Protein AF-A0A6V7M2D6-F1 (afdb_monomer_lite)

pLDDT: mean 86.63, std 11.16, range [48.78, 97.5]

Foldseek 3Di:
DDDDDDPPDDCDPCQVVADWDWDADPVGDIDIDGDDDDDDDDDDDDDDDDDDDPDDDDDDDDQADPDDDDPDPVVCVVDVVVSVVVCVVNVND

Organism: NCBI:txid1563983

InterPro domains:
  IPR045318 Histone-lysine N-methyltransferase EZH1/2-like [PTHR45747] (20-86)

Structure (mmCIF, N/CA/C/O backbone):
data_AF-A0A6V7M2D6-F1
#
_entry.id   AF-A0A6V7M2D6-F1
#
loop_
_atom_site.group_PDB
_atom_site.id
_atom_site.type_symbol
_atom_site.label_atom_id
_atom_site.label_alt_id
_atom_site.label_comp_id
_atom_site.label_asym_id
_atom_site.label_entity_id
_atom_site.label_seq_id
_atom_site.pdbx_PDB_ins_code
_atom_site.Cartn_x
_atom_site.Cartn_y
_atom_site.Cartn_z
_atom_site.occupancy
_atom_site.B_iso_or_equiv
_atom_site.auth_seq_id
_atom_site.auth_comp_id
_atom_site.auth_asym_id
_atom_site.auth_atom_id
_atom_site.pdbx_PDB_model_num
ATOM 1 N N . GLY A 1 1 ? -11.879 4.598 -37.742 1.00 48.78 1 GLY A N 1
ATOM 2 C CA . GLY A 1 1 ? -10.406 4.545 -37.659 1.00 48.78 1 GLY A CA 1
ATOM 3 C C . GLY A 1 1 ? -10.010 4.302 -36.219 1.00 48.78 1 GLY A C 1
ATOM 4 O O . GLY A 1 1 ? -10.680 4.839 -35.348 1.00 48.78 1 GLY A O 1
ATOM 5 N N . LYS A 1 2 ? -8.995 3.469 -35.955 1.00 58.28 2 LYS A N 1
ATOM 6 C CA . LYS A 1 2 ? -8.457 3.279 -34.596 1.00 58.28 2 LYS A CA 1
ATOM 7 C C . LYS A 1 2 ? -7.855 4.604 -34.117 1.00 58.28 2 LYS A C 1
ATOM 9 O O . LYS A 1 2 ? -7.050 5.190 -34.834 1.00 58.28 2 LYS A O 1
ATOM 14 N N . ALA A 1 3 ? -8.253 5.071 -32.936 1.00 59.03 3 ALA A N 1
ATOM 15 C CA . ALA A 1 3 ? -7.583 6.188 -32.287 1.00 59.03 3 ALA A CA 1
ATOM 16 C C . ALA A 1 3 ? -6.169 5.731 -31.908 1.00 59.03 3 ALA A C 1
ATOM 18 O O . ALA A 1 3 ? -6.009 4.822 -31.097 1.00 59.03 3 ALA A O 1
ATOM 19 N N . MET A 1 4 ? -5.158 6.321 -32.540 1.00 57.62 4 MET A N 1
ATOM 20 C CA . MET A 1 4 ? -3.765 6.158 -32.141 1.00 57.62 4 MET A CA 1
ATOM 21 C C . MET A 1 4 ? -3.325 7.437 -31.449 1.00 57.62 4 MET A C 1
ATOM 23 O O . MET A 1 4 ? -3.409 8.523 -32.021 1.00 57.62 4 MET A O 1
ATOM 27 N N . TRP A 1 5 ? -2.873 7.301 -30.208 1.00 68.75 5 TRP A N 1
ATOM 28 C CA . TRP A 1 5 ? -2.173 8.375 -29.529 1.00 68.75 5 TRP A CA 1
ATOM 29 C C . TRP A 1 5 ? -0.757 8.464 -30.110 1.00 68.75 5 TRP A C 1
ATOM 31 O O . TRP A 1 5 ? 0.008 7.505 -30.041 1.00 68.75 5 TRP A O 1
ATOM 41 N N . LEU A 1 6 ? -0.423 9.600 -30.723 1.00 60.28 6 LEU A N 1
ATOM 42 C CA . LEU A 1 6 ? 0.930 9.901 -31.183 1.00 60.28 6 LEU A CA 1
ATOM 43 C C . LEU A 1 6 ? 1.681 10.563 -30.033 1.00 60.28 6 LEU A C 1
ATOM 45 O O . LEU A 1 6 ? 1.439 11.725 -29.706 1.00 60.28 6 LEU A O 1
ATOM 49 N N . ALA A 1 7 ? 2.593 9.808 -29.427 1.00 61.22 7 ALA A N 1
ATOM 50 C CA . ALA A 1 7 ? 3.550 10.328 -28.468 1.00 61.22 7 ALA A CA 1
ATOM 51 C C . ALA A 1 7 ? 4.466 11.339 -29.174 1.00 61.22 7 ALA A C 1
ATOM 53 O O . ALA A 1 7 ? 5.498 10.968 -29.730 1.00 61.22 7 ALA A O 1
ATOM 54 N N . MET A 1 8 ? 4.105 12.620 -29.188 1.00 56.66 8 MET A N 1
ATOM 55 C CA . MET A 1 8 ? 5.063 13.676 -29.509 1.00 56.66 8 MET A CA 1
ATOM 56 C C . MET A 1 8 ? 6.045 13.772 -28.339 1.00 56.66 8 MET A C 1
ATOM 58 O O . MET A 1 8 ? 5.801 14.468 -27.357 1.00 56.66 8 MET A O 1
ATOM 62 N N . GLN A 1 9 ? 7.128 13.004 -28.409 1.00 61.88 9 GLN A N 1
ATOM 63 C CA . GLN A 1 9 ? 8.283 13.168 -27.539 1.00 61.88 9 GLN A CA 1
ATOM 64 C C . GLN A 1 9 ? 9.472 13.559 -28.407 1.00 61.88 9 GLN A C 1
ATOM 66 O O . GLN A 1 9 ? 9.838 12.826 -29.324 1.00 61.88 9 GLN A O 1
ATOM 71 N N . ASP A 1 10 ? 10.076 14.708 -28.104 1.00 69.50 10 ASP A N 1
ATOM 72 C CA . ASP A 1 10 ? 11.405 15.037 -28.608 1.00 69.50 10 ASP A CA 1
ATOM 73 C C . ASP A 1 10 ? 12.354 13.895 -28.243 1.00 69.50 10 ASP A C 1
ATOM 75 O O . ASP A 1 10 ? 12.511 13.548 -27.068 1.00 69.50 10 ASP A O 1
ATOM 79 N N . ILE A 1 11 ? 12.952 13.281 -29.263 1.00 73.19 11 ILE A N 1
ATOM 80 C CA . ILE A 1 11 ? 13.876 12.163 -29.090 1.00 73.19 11 ILE A CA 1
ATOM 81 C C . ILE A 1 11 ? 15.150 12.721 -28.442 1.00 73.19 11 ILE A C 1
ATOM 83 O O . ILE A 1 11 ? 15.823 13.556 -29.055 1.00 73.19 11 ILE A O 1
ATOM 87 N N . PRO A 1 12 ? 15.524 12.285 -27.226 1.00 80.06 12 PRO A N 1
ATOM 88 C CA . PRO A 1 12 ? 16.732 12.783 -26.585 1.00 80.06 12 PRO A CA 1
ATOM 89 C C . PRO A 1 12 ? 17.973 12.420 -27.407 1.00 80.06 12 PRO A C 1
ATOM 91 O O . PRO A 1 12 ? 18.088 11.302 -27.905 1.00 80.06 12 PRO A O 1
ATOM 94 N N . ALA A 1 13 ? 18.960 13.317 -27.489 1.00 85.31 13 ALA A N 1
ATOM 95 C CA . ALA A 1 13 ? 20.203 13.058 -28.232 1.00 85.31 13 ALA A CA 1
ATOM 96 C C . ALA A 1 13 ? 20.962 11.802 -27.748 1.00 85.31 13 ALA A C 1
ATOM 98 O O . ALA A 1 13 ? 21.709 11.187 -28.501 1.00 85.31 13 ALA A O 1
ATOM 99 N N . HIS A 1 14 ? 20.746 11.404 -26.492 1.00 87.06 14 HIS A N 1
ATOM 100 C CA . HIS A 1 14 ? 21.363 10.243 -25.853 1.00 87.06 14 HIS A CA 1
ATOM 101 C C . HIS A 1 14 ? 20.468 8.989 -25.873 1.00 87.06 14 HIS A C 1
ATOM 103 O O . HIS A 1 14 ? 20.728 8.034 -25.147 1.00 87.06 14 HIS A O 1
ATOM 109 N N . VAL A 1 15 ? 19.414 8.952 -26.698 1.00 87.44 15 VAL A N 1
ATOM 110 C CA . VAL A 1 15 ? 18.446 7.839 -26.744 1.00 87.44 15 VAL A CA 1
ATOM 111 C C . VAL A 1 15 ? 19.087 6.460 -26.949 1.00 87.44 15 VAL A C 1
ATOM 113 O O . VAL A 1 15 ? 18.565 5.460 -26.461 1.00 87.44 15 VAL A O 1
ATOM 116 N N . SER A 1 16 ? 20.236 6.393 -27.627 1.00 86.19 16 SER A N 1
ATOM 117 C CA . SER A 1 16 ? 20.965 5.147 -27.888 1.00 86.19 16 SER A CA 1
ATOM 118 C C . SER A 1 16 ? 21.546 4.495 -26.631 1.00 86.19 16 SER A C 1
ATOM 120 O O . SER A 1 16 ? 21.717 3.278 -26.624 1.00 86.19 16 SER A O 1
ATOM 122 N N . CYS A 1 17 ? 21.829 5.269 -25.578 1.00 86.75 17 CYS A N 1
ATOM 123 C CA . CYS A 1 17 ? 22.337 4.757 -24.303 1.00 86.75 17 CYS A CA 1
ATOM 124 C C . CYS A 1 17 ? 21.267 4.690 -23.203 1.00 86.75 17 CYS A C 1
ATOM 126 O O . CYS A 1 17 ? 21.552 4.229 -22.098 1.00 86.75 17 CYS A O 1
ATOM 128 N N . MET A 1 18 ? 20.036 5.127 -23.485 1.00 92.38 18 MET A N 1
ATOM 129 C CA . MET A 1 18 ? 18.930 5.023 -22.537 1.00 92.38 18 MET A CA 1
ATOM 130 C C . MET A 1 18 ? 18.494 3.566 -22.367 1.00 92.38 18 MET A C 1
ATOM 132 O O . MET A 1 18 ? 18.445 2.791 -23.324 1.00 92.38 18 MET A O 1
ATOM 136 N N . LYS A 1 19 ? 18.096 3.207 -21.141 1.00 93.62 19 LYS A N 1
ATOM 137 C CA . LYS A 1 19 ? 17.377 1.954 -20.886 1.00 93.62 19 LYS A CA 1
ATOM 138 C C . LYS A 1 19 ? 16.105 1.927 -21.739 1.00 93.62 19 LYS A C 1
ATOM 140 O O . LYS A 1 19 ? 15.444 2.955 -21.872 1.00 93.62 19 LYS A O 1
ATOM 145 N N . LYS A 1 20 ? 15.750 0.766 -22.286 1.00 93.19 20 LYS A N 1
ATOM 146 C CA . LYS A 1 20 ? 14.510 0.566 -23.046 1.00 93.19 20 LYS A CA 1
ATOM 147 C C . LYS A 1 20 ? 13.509 -0.258 -22.240 1.00 93.19 20 LYS A C 1
ATOM 149 O O . LYS A 1 20 ? 13.906 -1.132 -21.470 1.00 93.19 20 LYS A O 1
ATOM 154 N N . ALA A 1 21 ? 12.232 0.065 -22.387 1.00 94.06 21 ALA A N 1
ATOM 155 C CA . ALA A 1 21 ? 11.114 -0.762 -21.969 1.00 94.06 21 ALA A CA 1
ATOM 156 C C . ALA A 1 21 ? 10.602 -1.515 -23.194 1.00 94.06 21 ALA A C 1
ATOM 158 O O . ALA A 1 21 ? 10.464 -0.925 -24.266 1.00 94.06 21 ALA A O 1
ATOM 159 N N . GLU A 1 22 ? 10.324 -2.801 -23.018 1.00 95.62 22 GLU A N 1
ATOM 160 C CA . GLU A 1 22 ? 9.816 -3.673 -24.070 1.00 95.62 22 GLU A CA 1
ATOM 161 C C . GLU A 1 22 ? 8.457 -4.224 -23.663 1.00 95.62 22 GLU A C 1
ATOM 163 O O . GLU A 1 22 ? 8.244 -4.598 -22.508 1.00 95.62 22 GLU A O 1
ATOM 168 N N . VAL A 1 23 ? 7.533 -4.238 -24.617 1.00 95.25 23 VAL A N 1
ATOM 169 C CA . VAL A 1 23 ? 6.196 -4.800 -24.454 1.00 95.25 23 VAL A CA 1
ATOM 170 C C . VAL A 1 23 ? 5.962 -5.764 -25.601 1.00 95.25 23 VAL A C 1
ATOM 172 O O . VAL A 1 23 ? 6.083 -5.384 -26.764 1.00 95.25 23 VAL A O 1
ATOM 175 N N . THR A 1 24 ? 5.610 -6.998 -25.257 1.00 96.62 24 THR A N 1
ATOM 176 C CA . THR A 1 24 ? 5.223 -8.026 -26.221 1.00 96.62 24 THR A CA 1
ATOM 177 C C . THR A 1 24 ? 3.708 -8.159 -26.209 1.00 96.62 24 THR A C 1
ATOM 179 O O . THR A 1 24 ? 3.110 -8.493 -25.184 1.00 96.62 24 THR A O 1
ATOM 182 N N . SER A 1 25 ? 3.087 -7.874 -27.345 1.00 93.12 25 SER A N 1
ATOM 183 C CA . SER A 1 25 ? 1.665 -8.092 -27.578 1.00 93.12 25 SER A CA 1
ATOM 184 C C . SER A 1 25 ? 1.348 -9.592 -27.651 1.00 93.12 25 SER A C 1
ATOM 186 O O . SER A 1 25 ? 2.213 -10.422 -27.925 1.00 93.12 25 SER A O 1
ATOM 188 N N . ALA A 1 26 ? 0.084 -9.961 -27.426 1.00 93.44 26 ALA A N 1
ATOM 189 C CA . ALA A 1 26 ? -0.354 -11.362 -27.465 1.00 93.44 26 ALA A CA 1
ATOM 190 C C . ALA A 1 26 ? -0.210 -12.022 -28.853 1.00 93.44 26 ALA A C 1
ATOM 192 O O . ALA A 1 26 ? -0.142 -13.244 -28.950 1.00 93.44 26 ALA A O 1
ATOM 193 N N . ASP A 1 27 ? -0.156 -11.219 -29.917 1.00 93.56 27 ASP A N 1
ATOM 194 C CA . ASP A 1 27 ? 0.124 -11.631 -31.299 1.00 93.56 27 ASP A CA 1
ATOM 195 C C . ASP A 1 27 ? 1.630 -11.792 -31.596 1.00 93.56 27 ASP A C 1
ATOM 197 O O . ASP A 1 27 ? 2.002 -12.179 -32.702 1.00 93.56 27 ASP A O 1
ATOM 201 N N . GLY A 1 28 ? 2.494 -11.542 -30.607 1.00 91.31 28 GLY A N 1
ATOM 202 C CA . GLY A 1 28 ? 3.945 -11.664 -30.716 1.00 91.31 28 GLY A CA 1
ATOM 203 C C . GLY A 1 28 ? 4.653 -10.403 -31.213 1.00 91.31 28 GLY A C 1
ATOM 204 O O . GLY A 1 28 ? 5.881 -10.419 -31.314 1.00 91.31 28 GLY A O 1
ATOM 205 N N . GLU A 1 29 ? 3.936 -9.308 -31.498 1.00 94.12 29 GLU A N 1
ATOM 206 C CA . GLU A 1 29 ? 4.586 -8.041 -31.843 1.00 94.12 29 GLU A CA 1
ATOM 207 C C . GLU A 1 29 ? 5.320 -7.449 -30.633 1.00 94.12 29 GLU A C 1
ATOM 209 O O . GLU A 1 29 ? 4.746 -7.286 -29.556 1.00 94.12 29 GLU A O 1
ATOM 214 N N . VAL A 1 30 ? 6.593 -7.086 -30.820 1.00 94.00 30 VAL A N 1
ATOM 215 C CA . VAL A 1 30 ? 7.422 -6.466 -29.777 1.00 94.00 30 VAL A CA 1
ATOM 216 C C . VAL A 1 30 ? 7.584 -4.978 -30.056 1.00 94.00 30 VAL A C 1
ATOM 218 O O . VAL A 1 30 ? 8.089 -4.576 -31.105 1.00 94.00 30 VAL A O 1
ATOM 221 N N . GLN A 1 31 ? 7.198 -4.153 -29.088 1.00 91.56 31 GLN A N 1
ATOM 222 C CA . GLN A 1 31 ? 7.395 -2.706 -29.099 1.00 91.56 31 GLN A CA 1
ATOM 223 C C . GLN A 1 31 ? 8.483 -2.334 -28.092 1.00 91.56 31 GLN A C 1
ATOM 225 O O . GLN A 1 31 ? 8.469 -2.813 -26.961 1.00 91.56 31 GLN A O 1
ATOM 230 N N . SER A 1 32 ? 9.417 -1.467 -28.489 1.00 91.50 32 SER A N 1
ATOM 231 C CA . SER A 1 32 ? 10.545 -1.042 -27.652 1.00 91.50 32 SER A CA 1
ATOM 232 C C . SER A 1 32 ? 10.619 0.482 -27.601 1.00 91.50 32 SER A C 1
ATOM 234 O O . SER A 1 32 ? 10.688 1.133 -28.647 1.00 91.50 32 SER A O 1
ATOM 236 N N . VAL A 1 33 ? 10.603 1.059 -26.397 1.00 89.75 33 VAL A N 1
ATOM 237 C CA . VAL A 1 33 ? 10.620 2.517 -26.176 1.00 89.75 33 VAL A CA 1
ATOM 238 C C . VAL A 1 33 ? 11.658 2.922 -25.122 1.00 89.75 33 VAL A C 1
ATOM 240 O O . VAL A 1 33 ? 11.902 2.163 -24.186 1.00 89.75 33 VAL A O 1
ATOM 243 N N . PRO A 1 34 ? 12.286 4.108 -25.215 1.00 91.50 34 PRO A N 1
ATOM 244 C CA . PRO A 1 34 ? 13.195 4.596 -24.176 1.00 91.50 34 PRO A CA 1
ATOM 245 C C . PRO A 1 34 ? 12.478 4.826 -22.835 1.00 91.50 34 PRO A C 1
ATOM 247 O O . PRO A 1 34 ? 11.386 5.390 -22.788 1.00 91.50 34 PRO A O 1
ATOM 250 N N . VAL A 1 35 ? 13.114 4.4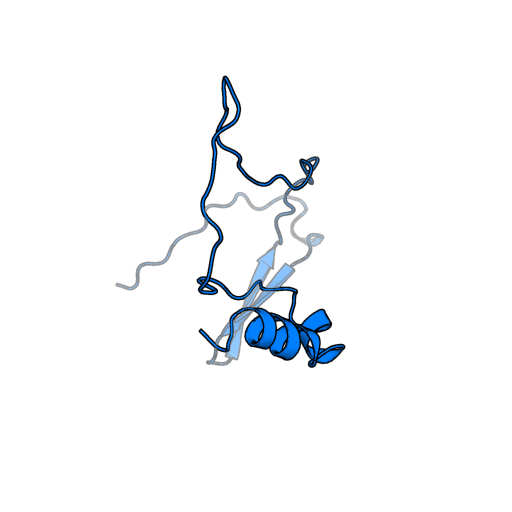40 -21.729 1.00 91.31 35 VAL A N 1
ATOM 251 C CA . VAL A 1 35 ? 12.619 4.672 -20.366 1.00 91.31 35 VAL A CA 1
ATOM 252 C C . VAL A 1 35 ? 12.945 6.098 -19.945 1.00 91.31 35 VAL A C 1
ATOM 254 O O . VAL A 1 35 ? 14.110 6.494 -19.894 1.00 91.31 35 VAL A O 1
ATOM 257 N N . LYS A 1 36 ? 11.918 6.857 -19.565 1.00 87.25 36 LYS A N 1
ATOM 258 C CA . LYS A 1 36 ? 12.087 8.173 -18.950 1.00 87.25 36 LYS A CA 1
ATOM 259 C C . LYS A 1 36 ? 12.215 8.024 -17.436 1.00 87.25 36 LYS A C 1
ATOM 261 O O . LYS A 1 36 ? 11.293 7.549 -16.780 1.00 87.25 36 LYS A O 1
ATOM 266 N N . ILE A 1 37 ? 13.355 8.436 -16.889 1.00 88.88 37 ILE A N 1
ATOM 267 C CA . ILE A 1 37 ? 13.586 8.425 -15.443 1.00 88.88 37 ILE A CA 1
ATOM 268 C C . ILE A 1 37 ? 12.795 9.566 -14.801 1.00 88.88 37 ILE A C 1
ATOM 270 O O . ILE A 1 37 ? 12.898 10.719 -15.220 1.00 88.88 37 ILE A O 1
ATOM 274 N N . ILE A 1 38 ? 12.006 9.234 -13.782 1.00 92.00 38 ILE A N 1
ATOM 275 C CA . ILE A 1 38 ? 11.379 10.214 -12.898 1.00 92.00 38 ILE A CA 1
ATOM 276 C C . ILE A 1 38 ? 12.369 10.488 -11.770 1.00 92.00 38 ILE A C 1
ATOM 278 O O . ILE A 1 38 ? 12.861 9.557 -11.132 1.00 92.00 38 ILE A O 1
ATOM 282 N N . ASN A 1 39 ? 12.686 11.761 -11.550 1.00 93.06 39 ASN A N 1
ATOM 283 C CA . ASN A 1 39 ? 13.600 12.154 -10.484 1.00 93.06 39 ASN A CA 1
ATOM 284 C C . ASN A 1 39 ? 13.021 11.762 -9.122 1.00 93.06 39 ASN A C 1
ATOM 286 O O . ASN A 1 39 ? 11.836 11.979 -8.863 1.00 93.06 39 ASN A O 1
ATOM 290 N N . ALA A 1 40 ? 13.870 11.213 -8.253 1.00 95.38 40 ALA A N 1
ATOM 291 C CA . ALA A 1 40 ? 13.480 10.903 -6.887 1.00 95.38 40 ALA A CA 1
ATOM 292 C C . ALA A 1 40 ? 13.089 12.189 -6.144 1.00 95.38 40 ALA A C 1
ATOM 294 O O . ALA A 1 40 ? 13.759 13.217 -6.254 1.00 95.38 40 ALA A O 1
ATOM 295 N N . VAL A 1 41 ? 12.008 12.109 -5.375 1.00 96.31 41 VAL A N 1
ATOM 296 C CA . VAL A 1 41 ? 11.543 13.165 -4.473 1.00 96.31 41 VAL A CA 1
ATOM 297 C C . VAL A 1 41 ? 11.629 12.636 -3.047 1.00 96.31 41 VAL A C 1
ATOM 299 O O . VAL A 1 41 ? 11.420 11.446 -2.813 1.00 96.31 41 VAL A O 1
ATOM 302 N N . THR A 1 42 ? 11.944 13.512 -2.093 1.00 96.88 42 THR A N 1
ATOM 303 C CA . THR A 1 42 ? 11.989 13.160 -0.670 1.00 96.88 42 THR A CA 1
ATOM 304 C C . THR A 1 42 ? 10.604 12.706 -0.190 1.00 96.88 42 THR A C 1
ATOM 306 O O . THR A 1 42 ? 9.657 13.490 -0.293 1.00 96.88 42 THR A O 1
ATOM 309 N N . PRO A 1 43 ? 10.452 11.476 0.336 1.00 96.50 43 PRO A N 1
ATOM 310 C CA . PRO A 1 43 ? 9.169 10.999 0.834 1.00 96.50 43 PRO A CA 1
ATOM 311 C C . PRO A 1 43 ? 8.794 11.696 2.146 1.00 96.50 43 PRO A C 1
ATOM 313 O O . PRO A 1 43 ? 9.658 12.033 2.957 1.00 96.50 43 PRO A O 1
ATOM 316 N N . ILE A 1 44 ? 7.493 11.878 2.371 1.00 95.62 44 ILE A N 1
ATOM 317 C CA . ILE A 1 44 ? 6.960 12.258 3.683 1.00 95.62 44 ILE A CA 1
ATOM 318 C C . ILE A 1 44 ? 6.782 11.007 4.559 1.00 95.62 44 ILE A C 1
ATOM 320 O O . ILE A 1 44 ? 6.561 9.922 4.017 1.00 95.62 44 ILE A O 1
ATOM 324 N N . PRO A 1 45 ? 6.849 11.126 5.897 1.00 96.81 45 PRO A N 1
ATOM 325 C CA . PRO A 1 45 ? 6.509 10.019 6.788 1.00 96.81 45 PRO A CA 1
ATOM 326 C C . PRO A 1 45 ? 5.066 9.536 6.583 1.00 96.81 45 PRO A C 1
ATOM 328 O O . PRO A 1 45 ? 4.170 10.343 6.326 1.00 96.81 45 PRO A O 1
ATOM 331 N N . THR A 1 46 ? 4.832 8.230 6.738 1.00 94.94 46 THR A N 1
ATOM 332 C CA . THR A 1 46 ? 3.482 7.650 6.727 1.00 94.94 46 THR A CA 1
ATOM 333 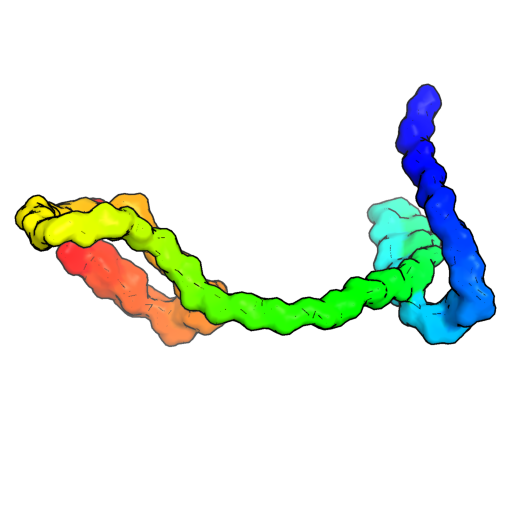C C . THR A 1 46 ? 2.672 8.210 7.889 1.00 94.94 46 THR A C 1
ATOM 335 O O . THR A 1 46 ? 3.073 8.088 9.044 1.00 94.94 46 THR A O 1
ATOM 338 N N . MET A 1 47 ? 1.520 8.802 7.584 1.00 95.25 47 MET A N 1
ATOM 339 C CA . MET A 1 47 ? 0.616 9.384 8.570 1.00 95.25 47 MET A CA 1
ATOM 340 C C . MET A 1 47 ? -0.812 8.921 8.302 1.00 95.25 47 MET A C 1
ATOM 342 O O . MET A 1 47 ? -1.260 8.904 7.157 1.00 95.25 47 MET A O 1
ATOM 346 N N . TYR A 1 48 ? -1.539 8.608 9.371 1.00 94.19 48 TYR A N 1
ATOM 347 C CA . TYR A 1 48 ? -2.988 8.429 9.328 1.00 94.19 48 TYR A CA 1
ATOM 348 C C . TYR A 1 48 ? -3.685 9.761 9.603 1.00 94.19 48 TYR A C 1
ATOM 350 O O . TYR A 1 48 ? -3.104 10.667 10.205 1.00 94.19 48 TYR A O 1
ATOM 358 N N . THR A 1 49 ? -4.927 9.900 9.150 1.00 94.69 49 THR A N 1
ATOM 359 C CA . THR A 1 49 ? -5.728 11.105 9.389 1.00 94.69 49 THR A CA 1
ATOM 360 C C . THR A 1 49 ? -6.479 10.989 10.708 1.00 94.69 49 THR A C 1
ATOM 362 O O . THR A 1 49 ? -7.088 9.964 10.991 1.00 94.69 49 THR A O 1
ATOM 365 N N . TRP A 1 50 ? -6.457 12.063 11.493 1.00 94.44 50 TRP A N 1
ATOM 366 C CA . TRP A 1 50 ? -7.151 12.167 12.774 1.00 94.44 50 TRP A CA 1
ATOM 367 C C . TRP A 1 50 ? -8.004 13.433 12.768 1.00 94.44 50 TRP A C 1
ATOM 369 O O . TRP A 1 50 ? -7.581 14.464 12.238 1.00 94.44 50 TRP A O 1
ATOM 379 N N . ALA A 1 51 ? -9.198 13.370 13.357 1.00 95.31 51 ALA A N 1
ATOM 380 C CA . ALA A 1 51 ? -10.021 14.557 13.548 1.00 95.31 51 ALA A CA 1
ATOM 381 C C . ALA A 1 51 ? -9.445 15.418 14.691 1.00 95.31 51 ALA A C 1
ATOM 383 O O . ALA A 1 51 ? -9.124 14.878 15.752 1.00 95.31 51 ALA A O 1
ATOM 384 N N . PRO A 1 52 ? -9.311 16.744 14.517 1.00 96.44 52 PRO A N 1
ATOM 385 C CA . PRO A 1 52 ? -8.867 17.618 15.596 1.00 96.44 52 PRO A CA 1
ATOM 386 C C . PRO A 1 52 ? -9.956 17.738 16.672 1.00 96.44 52 PRO A C 1
ATOM 388 O O . PRO A 1 52 ? -11.128 17.931 16.350 1.00 96.44 52 PRO A O 1
ATOM 391 N N . ILE A 1 53 ? -9.571 17.679 17.951 1.00 95.94 53 ILE A N 1
ATOM 392 C CA . ILE A 1 53 ? -10.493 17.805 19.091 1.00 95.94 53 ILE A CA 1
ATOM 393 C C . ILE A 1 53 ? -10.073 18.949 20.024 1.00 95.94 53 ILE A C 1
ATOM 395 O O . ILE A 1 53 ? -8.887 19.193 20.225 1.00 95.94 53 ILE A O 1
ATOM 399 N N . GLN A 1 54 ? -11.051 19.661 20.593 1.00 97.50 54 GLN A N 1
ATOM 400 C CA . GLN A 1 54 ? -10.815 20.716 21.598 1.00 97.50 54 GLN A CA 1
ATOM 401 C C . GLN A 1 54 ? -10.864 20.182 23.036 1.00 97.50 54 GLN A C 1
ATOM 403 O O . GLN A 1 54 ? -10.309 20.786 23.948 1.00 97.50 54 GLN A O 1
ATOM 408 N N . GLN A 1 55 ? -11.538 19.051 23.229 1.00 97.38 55 GLN A N 1
ATOM 409 C CA . GLN A 1 55 ? -11.667 18.341 24.494 1.00 97.38 55 GLN A CA 1
ATOM 410 C C . GLN A 1 55 ? -11.892 16.854 24.211 1.00 97.38 55 GLN A C 1
ATOM 412 O O . GLN A 1 55 ? -12.237 16.480 23.088 1.00 97.38 55 GLN A O 1
ATOM 417 N N . ASN A 1 56 ? -11.718 16.017 25.229 1.00 97.12 56 ASN A N 1
ATOM 418 C CA . ASN A 1 56 ? -11.916 14.578 25.098 1.00 97.12 56 ASN A CA 1
ATOM 419 C C . ASN A 1 56 ? -13.389 14.238 24.833 1.00 97.12 56 ASN A C 1
ATOM 421 O O . ASN A 1 56 ? -14.290 14.847 25.414 1.00 97.12 56 ASN A O 1
ATOM 425 N N . PHE A 1 57 ? -13.609 13.231 23.989 1.00 94.75 57 PHE A N 1
ATOM 426 C CA . PHE A 1 57 ? -14.920 12.644 23.735 1.00 94.75 57 PHE A CA 1
ATOM 427 C C . PHE A 1 57 ? -15.002 11.268 24.384 1.00 94.75 57 PHE A C 1
ATOM 429 O O . PHE A 1 57 ? -14.060 10.481 24.314 1.00 94.75 57 PHE A O 1
ATOM 436 N N . MET A 1 58 ? -16.135 10.997 25.022 1.00 96.00 58 MET A N 1
ATOM 437 C CA . MET A 1 58 ? -16.477 9.651 25.461 1.00 96.00 58 MET A CA 1
ATOM 438 C C . MET A 1 58 ? -16.943 8.854 24.240 1.00 96.00 58 MET A C 1
ATOM 4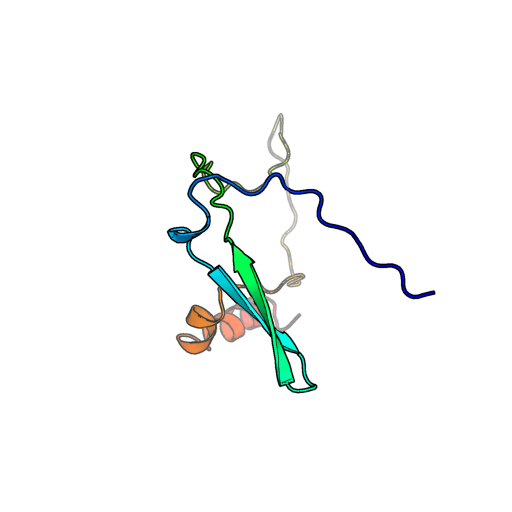40 O O . MET A 1 58 ? -17.720 9.372 23.437 1.00 96.00 58 MET A O 1
ATOM 444 N N . VAL A 1 59 ? -16.445 7.629 24.099 1.00 93.44 59 VAL A N 1
ATOM 445 C CA . VAL A 1 59 ? -16.742 6.724 22.982 1.00 93.44 59 VAL A CA 1
ATOM 446 C C . VAL A 1 59 ? -17.216 5.399 23.570 1.00 93.44 59 VAL A C 1
ATOM 448 O O . VAL A 1 59 ? -16.684 4.962 24.589 1.00 93.44 59 VAL A O 1
ATOM 451 N N . GLU A 1 60 ? -18.253 4.816 22.971 1.00 94.69 60 GLU A N 1
ATOM 452 C CA . GLU A 1 60 ? -18.771 3.496 23.345 1.00 94.69 60 GLU A CA 1
ATOM 453 C C . GLU A 1 60 ? -17.871 2.383 22.793 1.00 94.69 60 GLU A C 1
ATOM 455 O O . GLU A 1 60 ? -17.213 2.565 21.769 1.00 94.69 60 GLU A O 1
ATOM 460 N N . ASP A 1 61 ? -17.854 1.227 23.458 1.00 91.31 61 ASP A N 1
ATOM 461 C CA . ASP A 1 61 ? -17.046 0.090 23.019 1.00 91.31 61 ASP A CA 1
ATOM 462 C C . ASP A 1 61 ? -17.552 -0.473 21.679 1.00 91.31 61 ASP A C 1
ATOM 464 O O . ASP A 1 61 ? -18.746 -0.721 21.484 1.00 91.31 61 ASP A O 1
ATOM 468 N N . GLU A 1 62 ? -16.625 -0.725 20.754 1.00 88.38 62 GLU A N 1
ATOM 469 C CA . GLU A 1 62 ? -16.922 -1.421 19.504 1.00 88.38 62 GLU A CA 1
ATOM 470 C C . GLU A 1 62 ? -17.121 -2.923 19.763 1.00 88.38 62 GLU A C 1
ATOM 472 O O . GLU A 1 62 ? -16.287 -3.572 20.389 1.00 88.38 62 GLU A O 1
ATOM 477 N N . THR A 1 63 ? -18.217 -3.497 19.255 1.00 86.62 63 THR A N 1
ATOM 478 C CA . THR A 1 63 ? -18.579 -4.920 19.464 1.00 86.62 63 THR A CA 1
ATOM 479 C C . THR A 1 63 ? -18.584 -5.756 18.182 1.00 86.62 63 THR A C 1
ATOM 481 O O . THR A 1 63 ? -18.849 -6.955 18.232 1.00 86.62 63 THR A O 1
ATOM 484 N N . VAL A 1 64 ? -18.311 -5.130 17.034 1.00 90.00 64 VAL A N 1
ATOM 485 C CA . VAL A 1 64 ? -18.305 -5.750 15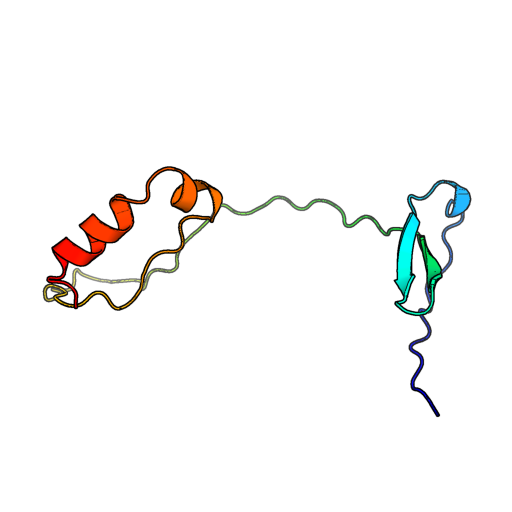.700 1.00 90.00 64 VAL A CA 1
ATOM 486 C C . VAL A 1 64 ? -17.080 -5.265 14.937 1.00 90.00 64 VAL A C 1
ATOM 488 O O . VAL A 1 64 ? -16.784 -4.064 14.949 1.00 90.00 64 VAL A O 1
ATOM 491 N N . LEU A 1 65 ? -16.394 -6.178 14.250 1.00 91.38 65 LEU A N 1
ATOM 492 C CA . LEU A 1 65 ? -15.222 -5.843 13.453 1.00 91.38 65 LEU A CA 1
ATOM 493 C C . LEU A 1 65 ? -15.632 -5.444 12.029 1.00 91.38 65 LEU A C 1
ATOM 495 O O . LEU A 1 65 ? -15.919 -6.278 11.177 1.00 91.38 65 LEU A O 1
ATOM 499 N N . HIS A 1 66 ? -15.610 -4.146 11.731 1.00 92.31 66 HIS A N 1
ATOM 500 C CA . HIS A 1 66 ? -16.047 -3.642 10.421 1.00 92.31 66 HIS A CA 1
ATOM 501 C C . HIS A 1 66 ? -15.018 -3.835 9.297 1.00 92.31 66 HIS A C 1
ATOM 503 O O . HIS A 1 66 ? -15.386 -3.810 8.124 1.00 92.31 66 HIS A O 1
ATOM 509 N N . ASN A 1 67 ? -13.733 -3.985 9.633 1.00 91.81 67 ASN A N 1
ATOM 510 C CA . ASN A 1 67 ? -12.646 -4.088 8.661 1.00 91.81 67 ASN A CA 1
ATOM 511 C C . ASN A 1 67 ? -11.590 -5.095 9.122 1.00 91.81 67 ASN A C 1
ATOM 513 O O . ASN A 1 67 ? -11.187 -5.082 10.283 1.00 91.81 67 ASN A O 1
ATOM 517 N N . ILE A 1 68 ? -11.072 -5.893 8.187 1.00 90.00 68 ILE A N 1
ATOM 518 C CA . ILE A 1 68 ? -9.893 -6.734 8.415 1.00 90.00 68 ILE A CA 1
ATOM 519 C C . ILE A 1 68 ? -8.663 -5.956 7.927 1.00 90.00 68 ILE A C 1
ATOM 521 O O . ILE A 1 68 ? -8.618 -5.583 6.750 1.00 90.00 68 ILE A O 1
ATOM 525 N N . PRO A 1 69 ? -7.676 -5.671 8.796 1.00 89.94 69 PRO A N 1
ATOM 526 C CA . PRO A 1 69 ? -6.490 -4.930 8.394 1.00 89.94 69 PRO A CA 1
ATOM 527 C C . PRO A 1 69 ? -5.666 -5.751 7.399 1.00 89.94 69 PRO A C 1
ATOM 529 O O . PRO A 1 69 ? -5.314 -6.899 7.664 1.00 89.94 69 PRO A O 1
ATOM 532 N N . TYR A 1 70 ? -5.321 -5.149 6.262 1.00 89.38 70 TYR A N 1
ATOM 533 C CA . TYR A 1 70 ? -4.370 -5.749 5.332 1.00 89.38 70 TYR A CA 1
ATOM 534 C C . TYR A 1 70 ? -2.947 -5.535 5.853 1.00 89.38 70 TYR A C 1
ATOM 536 O O . TYR A 1 70 ? -2.494 -4.397 5.974 1.00 89.38 70 TYR A O 1
ATOM 544 N N . MET A 1 71 ? -2.254 -6.629 6.169 1.00 87.12 71 MET A N 1
ATOM 545 C CA . MET A 1 71 ? -0.906 -6.604 6.752 1.00 87.12 71 MET A CA 1
ATOM 546 C C . MET A 1 71 ? 0.211 -6.903 5.744 1.00 87.12 71 MET A C 1
ATOM 548 O O . MET A 1 71 ? 1.375 -6.920 6.129 1.00 87.12 71 MET A O 1
ATOM 552 N N . GLY A 1 72 ? -0.131 -7.087 4.466 1.00 87.25 72 GLY A N 1
ATOM 553 C CA . GLY A 1 72 ? 0.792 -7.558 3.434 1.00 87.25 72 GLY A CA 1
ATOM 554 C C . GLY A 1 72 ? 0.720 -9.074 3.265 1.00 87.25 72 GLY A C 1
ATOM 555 O O . GLY A 1 72 ? 0.621 -9.811 4.248 1.00 87.25 72 GLY A O 1
ATOM 556 N N . ASP A 1 73 ? 0.770 -9.534 2.016 1.00 86.06 73 ASP A N 1
ATOM 557 C CA . ASP A 1 73 ? 0.718 -10.959 1.669 1.00 86.06 73 ASP A CA 1
ATOM 558 C C . ASP A 1 73 ? 1.855 -11.736 2.354 1.00 86.06 73 ASP A C 1
ATOM 560 O O . ASP A 1 73 ? 1.647 -12.821 2.895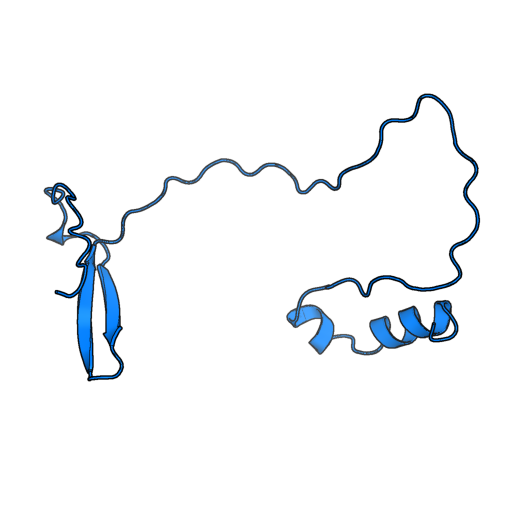 1.00 86.06 73 ASP A O 1
ATOM 564 N N . GLU A 1 74 ? 3.041 -11.131 2.449 1.00 85.31 74 GLU A N 1
ATOM 565 C CA . GLU A 1 74 ? 4.204 -11.730 3.100 1.00 85.31 74 GLU A CA 1
ATOM 566 C C . GLU A 1 74 ? 4.027 -11.985 4.606 1.00 85.31 74 GLU A C 1
ATOM 568 O O . GLU A 1 74 ? 4.707 -12.854 5.157 1.00 85.31 74 GLU A O 1
ATOM 573 N N . ILE A 1 75 ? 3.150 -11.232 5.276 1.00 79.62 75 ILE A N 1
ATOM 574 C CA . ILE A 1 75 ? 2.850 -11.388 6.707 1.00 79.62 75 ILE A CA 1
ATOM 575 C C . ILE A 1 75 ? 1.759 -12.440 6.911 1.00 79.62 75 ILE A C 1
ATOM 577 O O . ILE A 1 75 ? 1.847 -13.241 7.843 1.00 79.62 75 ILE A O 1
ATOM 581 N N . LEU A 1 76 ? 0.772 -12.479 6.012 1.00 75.88 76 LEU A N 1
ATOM 582 C CA . LEU A 1 76 ? -0.310 -13.465 6.041 1.00 75.88 76 LEU A CA 1
ATOM 583 C C . LEU A 1 76 ? 0.214 -14.901 5.886 1.00 75.88 76 LEU A C 1
ATOM 585 O O . LEU A 1 76 ? -0.288 -15.807 6.548 1.00 75.88 76 LEU A O 1
ATOM 589 N N . ASP A 1 77 ? 1.259 -15.097 5.080 1.00 74.62 77 ASP A N 1
ATOM 590 C CA . ASP A 1 77 ? 1.884 -16.410 4.879 1.00 74.62 77 ASP A CA 1
ATOM 591 C C . ASP A 1 77 ? 2.715 -16.892 6.088 1.00 74.62 77 ASP A C 1
ATOM 593 O O . ASP A 1 77 ? 3.015 -18.084 6.200 1.00 74.62 77 ASP A O 1
ATOM 597 N N . GLN A 1 78 ? 3.105 -15.989 6.997 1.00 78.38 78 GLN A N 1
ATOM 598 C CA . GLN A 1 78 ? 3.961 -16.299 8.152 1.00 78.38 78 GLN A CA 1
ATOM 599 C C . GLN A 1 78 ? 3.175 -16.573 9.437 1.00 78.38 78 GLN A C 1
ATOM 601 O O . GLN A 1 78 ? 3.588 -17.428 10.223 1.00 78.38 78 GLN A O 1
ATOM 606 N N . ASP A 1 79 ? 2.059 -15.875 9.654 1.00 73.88 79 ASP A N 1
ATOM 607 C CA . ASP A 1 79 ? 1.225 -16.026 10.849 1.00 73.88 79 ASP A CA 1
ATOM 608 C C . ASP A 1 79 ? -0.268 -16.029 10.491 1.00 73.88 79 ASP A C 1
ATOM 610 O O . ASP A 1 79 ? -0.981 -15.029 10.593 1.00 73.88 79 ASP A O 1
ATOM 614 N N . GLY A 1 80 ? -0.756 -17.205 10.093 1.00 70.75 80 GLY A N 1
ATOM 615 C CA . GLY A 1 80 ? -2.178 -17.430 9.832 1.00 70.75 80 GLY A CA 1
ATOM 616 C C . GLY A 1 80 ? -3.059 -17.401 11.088 1.00 70.75 80 GLY A C 1
ATOM 617 O O . GLY A 1 80 ? -4.281 -17.419 10.958 1.00 70.75 80 GLY A O 1
ATOM 618 N N . THR A 1 81 ? -2.479 -17.354 12.296 1.00 84.38 81 THR A N 1
ATOM 619 C CA . THR A 1 81 ? -3.247 -17.407 13.552 1.00 84.38 81 THR A CA 1
ATOM 620 C C . THR A 1 81 ? -3.697 -16.035 14.041 1.00 84.38 81 THR A C 1
ATOM 622 O O . THR A 1 81 ? -4.765 -15.933 14.645 1.00 84.38 81 THR A O 1
ATOM 625 N N . PHE A 1 82 ? -2.969 -14.967 13.702 1.00 85.00 82 PHE A N 1
ATOM 626 C CA . PHE A 1 82 ? -3.322 -13.601 14.099 1.00 85.00 82 PHE A CA 1
ATOM 627 C C . PHE A 1 82 ? -4.733 -13.185 13.645 1.00 85.00 82 PHE A C 1
ATOM 629 O O . PHE A 1 82 ? -5.505 -12.627 14.425 1.00 85.00 82 PHE A O 1
ATOM 636 N N . ILE A 1 83 ? -5.100 -13.480 12.391 1.00 88.06 83 ILE A N 1
ATOM 637 C CA . ILE A 1 83 ? -6.425 -13.128 11.856 1.00 88.06 83 ILE A CA 1
ATOM 638 C C . ILE A 1 83 ? -7.530 -13.909 12.577 1.00 88.06 83 ILE A C 1
ATOM 640 O O . ILE A 1 83 ? -8.583 -13.352 12.883 1.00 88.06 83 ILE A O 1
ATOM 644 N N . GLU A 1 84 ? -7.291 -15.180 12.906 1.00 88.00 84 GLU A N 1
ATOM 645 C CA . GLU A 1 84 ? -8.253 -15.982 13.665 1.00 88.00 84 GLU A CA 1
ATOM 646 C C . GLU A 1 84 ? -8.447 -15.458 15.092 1.00 88.00 84 GLU A C 1
ATOM 648 O O . GLU A 1 84 ? -9.573 -15.425 15.591 1.00 88.00 84 GLU A O 1
ATOM 653 N N . GLU A 1 85 ? -7.367 -15.053 15.760 1.00 89.25 85 GLU A N 1
ATOM 654 C CA . GLU A 1 85 ? -7.426 -14.443 17.092 1.00 89.25 85 GLU A CA 1
ATOM 655 C C . GLU A 1 85 ? -8.142 -13.091 17.066 1.00 89.25 85 GLU A C 1
ATOM 657 O O . GLU A 1 85 ? -8.994 -12.830 17.918 1.00 89.25 85 GLU A O 1
ATOM 662 N N . LEU A 1 86 ? -7.875 -12.268 16.048 1.00 89.81 86 LEU A N 1
ATOM 663 C CA . LEU A 1 86 ? -8.566 -10.999 15.844 1.00 89.81 86 LEU A CA 1
ATOM 664 C C . LEU A 1 86 ? -10.079 -11.207 15.705 1.00 89.81 86 LEU A C 1
ATOM 666 O O . LEU A 1 86 ? -10.848 -10.521 16.370 1.00 89.81 86 LEU A O 1
ATOM 670 N N . ILE A 1 87 ? -10.511 -12.181 14.901 1.00 90.25 87 ILE A N 1
ATOM 671 C CA . ILE A 1 87 ? -11.934 -12.503 14.719 1.00 90.25 87 ILE A CA 1
ATOM 672 C C . ILE A 1 87 ? -12.559 -13.024 16.024 1.00 90.25 87 ILE A C 1
ATOM 674 O O . ILE A 1 87 ? -13.686 -12.654 16.363 1.00 90.25 87 ILE A O 1
ATOM 678 N N . LYS A 1 88 ? -11.835 -13.854 16.789 1.00 91.38 88 LYS A N 1
ATOM 679 C CA . LYS A 1 88 ? -12.309 -14.371 18.087 1.00 91.38 88 LYS A CA 1
ATOM 680 C C . LYS A 1 88 ? -12.565 -13.257 19.103 1.00 91.38 88 LYS A C 1
ATOM 682 O O . LYS A 1 88 ? -13.518 -13.370 19.866 1.00 91.38 88 LYS A O 1
ATOM 687 N N . ASN A 1 89 ? -11.775 -12.182 19.089 1.00 89.75 89 ASN A N 1
ATOM 688 C CA . ASN A 1 89 ? -11.966 -11.042 19.995 1.00 89.75 89 ASN A CA 1
ATOM 689 C C . ASN A 1 89 ? -13.286 -10.284 19.764 1.00 89.75 89 ASN A C 1
ATOM 691 O O . ASN A 1 89 ? -13.736 -9.577 20.660 1.00 89.75 89 ASN A O 1
ATOM 695 N N . TYR A 1 90 ? -13.911 -10.455 18.597 1.00 91.12 90 TYR A N 1
ATOM 696 C CA . TYR A 1 90 ? -15.194 -9.845 18.236 1.00 91.12 90 TYR A CA 1
ATOM 697 C C . TYR A 1 90 ? -16.325 -10.885 18.125 1.00 91.12 90 TYR A C 1
ATOM 699 O O . TYR A 1 90 ? -17.295 -10.681 17.400 1.00 91.12 90 TYR A O 1
ATOM 707 N N . ASP A 1 91 ? -16.212 -12.029 18.814 1.00 88.12 91 ASP A N 1
ATOM 708 C CA . ASP A 1 91 ? -17.190 -13.134 18.779 1.00 88.12 91 ASP A CA 1
ATOM 709 C C . ASP A 1 91 ? -17.510 -13.653 17.359 1.00 88.12 91 ASP A C 1
ATOM 711 O O . ASP A 1 91 ? -18.579 -14.222 17.113 1.00 88.12 91 ASP A O 1
ATOM 715 N N . GLY A 1 92 ? -16.602 -13.454 16.400 1.00 78.25 92 GLY A N 1
ATOM 716 C CA . GLY A 1 92 ? -16.833 -13.802 14.999 1.00 78.25 92 GLY A CA 1
ATOM 717 C C . GLY A 1 92 ? -17.782 -12.872 14.235 1.00 78.25 92 GLY A C 1
ATOM 718 O O . GLY A 1 92 ? -18.293 -13.295 13.196 1.00 78.25 92 GLY A O 1
ATOM 719 N N . LYS A 1 93 ? -18.046 -11.660 14.742 1.00 68.75 93 LYS A N 1
ATOM 720 C CA . LYS A 1 93 ? -18.944 -10.663 14.135 1.00 68.75 93 LYS A CA 1
ATOM 721 C C . LYS A 1 93 ? -18.217 -9.577 13.357 1.00 68.75 93 LYS A C 1
ATOM 723 O O . LYS A 1 93 ? -17.227 -9.016 13.880 1.00 68.75 93 LYS A O 1
#

Secondary structure (DSSP, 8-state):
---------PPPTTGGGS-EEEEE-TTS-EEEEEPPPPPP-PPPPP-------SS----PPP-S---PPP--HHHHTT-THHHHHHHHTTTT-

Sequence (93 aa):
GKAMWLAMQDIPAHVSCMKKAEVTSADGEVQSVPVKIINAVTPIPTMYTWAPIQQNFMVEDETVLHNIPY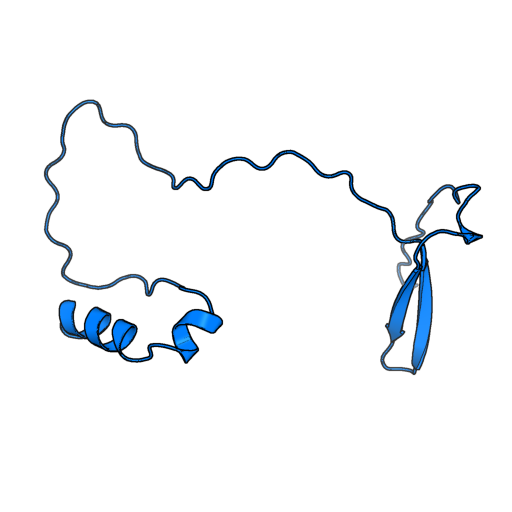MGDEILDQDGTFIEELIKNYDGK

Radius of gyration: 25.54 Å; chains: 1; bounding box: 41×38×63 Å